Protein AF-A0A9E3X395-F1 (afdb_monomer)

Radius of gyration: 15.13 Å; Cα contacts (8 Å, |Δi|>4): 160; chains: 1; bounding box: 45×33×41 Å

Mean predicted aligned error: 5.22 Å

Sequence (119 aa):
MTADLRLRRYRPTDFAPCLAIFDSNTPKYFAAHERADFAQFLQTTTEPYFVVTRDADRQGESKATEQIIGCGGYFLRDGGTVAGFSWGMVAHEYHGIGAGRFLMMARLQRICQETTAQS

Structure (mmCIF, N/CA/C/O backbone):
data_AF-A0A9E3X395-F1
#
_entry.id   AF-A0A9E3X395-F1
#
loop_
_atom_site.group_PDB
_atom_site.id
_atom_site.type_symbol
_atom_site.label_atom_id
_atom_site.label_alt_id
_atom_site.label_comp_id
_atom_site.label_asym_id
_atom_site.label_entity_id
_atom_site.label_seq_id
_atom_site.pdbx_PDB_ins_code
_atom_site.Cartn_x
_atom_site.Cartn_y
_atom_site.Cartn_z
_atom_site.occupancy
_atom_site.B_iso_or_equiv
_atom_site.auth_seq_id
_atom_site.auth_comp_id
_atom_site.auth_asym_id
_atom_site.auth_atom_id
_atom_site.pdbx_PDB_model_num
ATOM 1 N N . MET A 1 1 ? 11.376 -21.361 -3.118 1.00 40.47 1 MET A N 1
ATOM 2 C CA . MET A 1 1 ? 12.044 -20.150 -2.605 1.00 40.47 1 MET A CA 1
ATOM 3 C C . MET A 1 1 ? 10.956 -19.149 -2.263 1.00 40.47 1 MET A C 1
ATOM 5 O O . MET A 1 1 ? 10.382 -18.558 -3.166 1.00 40.47 1 MET A O 1
ATOM 9 N N . THR A 1 2 ? 10.559 -19.056 -0.997 1.00 48.62 2 THR A N 1
ATOM 10 C CA . THR A 1 2 ? 9.711 -17.950 -0.537 1.00 48.62 2 THR A CA 1
ATOM 11 C C . THR A 1 2 ? 10.555 -16.689 -0.614 1.00 48.62 2 THR A C 1
ATOM 13 O O . THR A 1 2 ? 11.606 -16.638 0.017 1.00 48.62 2 THR A O 1
ATOM 16 N N . ALA A 1 3 ? 10.142 -15.713 -1.423 1.00 61.75 3 ALA A N 1
ATOM 17 C CA . ALA A 1 3 ? 10.722 -14.378 -1.347 1.00 61.75 3 ALA A CA 1
ATOM 18 C C . ALA A 1 3 ? 10.651 -13.906 0.116 1.00 61.75 3 ALA A C 1
ATOM 20 O O . ALA A 1 3 ? 9.604 -14.092 0.744 1.00 61.75 3 ALA A O 1
ATOM 21 N N . ASP A 1 4 ? 11.741 -13.357 0.664 1.00 85.06 4 ASP A N 1
ATOM 22 C CA . ASP A 1 4 ? 11.720 -12.775 2.010 1.00 85.06 4 ASP A CA 1
ATOM 23 C C . ASP A 1 4 ? 10.876 -11.498 1.965 1.00 85.06 4 ASP A C 1
ATOM 25 O O . ASP A 1 4 ? 11.333 -10.429 1.557 1.00 85.06 4 ASP A O 1
ATOM 29 N N . LEU A 1 5 ? 9.586 -11.656 2.259 1.00 92.50 5 LEU A N 1
ATOM 30 C CA . LEU A 1 5 ? 8.621 -10.572 2.304 1.00 92.50 5 LEU A CA 1
ATOM 31 C C . LEU A 1 5 ? 8.588 -10.006 3.714 1.00 92.50 5 LEU A C 1
ATOM 33 O O . LEU A 1 5 ? 8.270 -10.705 4.677 1.00 92.50 5 LEU A O 1
ATOM 37 N N . ARG A 1 6 ? 8.844 -8.707 3.823 1.00 94.94 6 ARG A N 1
ATOM 38 C CA . ARG A 1 6 ? 8.820 -7.978 5.089 1.00 94.94 6 ARG A CA 1
ATOM 39 C C . ARG A 1 6 ? 7.735 -6.912 5.046 1.00 94.94 6 ARG A C 1
ATOM 41 O O . ARG A 1 6 ? 7.446 -6.338 4.000 1.00 94.94 6 ARG A O 1
ATOM 48 N N . LEU A 1 7 ? 7.097 -6.662 6.187 1.00 96.06 7 LEU A N 1
ATOM 49 C CA . LEU A 1 7 ? 6.111 -5.591 6.337 1.00 96.06 7 LEU A CA 1
ATOM 50 C C . LEU A 1 7 ? 6.660 -4.534 7.291 1.00 96.06 7 LEU A C 1
ATOM 52 O O . LEU A 1 7 ? 7.006 -4.849 8.431 1.00 96.06 7 LEU A O 1
ATOM 56 N N . ARG A 1 8 ? 6.665 -3.271 6.864 1.00 96.50 8 ARG A N 1
ATOM 57 C CA . ARG A 1 8 ? 7.040 -2.136 7.717 1.00 96.50 8 ARG A CA 1
ATOM 58 C C . ARG A 1 8 ? 6.076 -0.966 7.557 1.00 96.50 8 ARG A C 1
ATOM 60 O O . ARG A 1 8 ? 5.354 -0.881 6.568 1.00 96.50 8 ARG A O 1
ATOM 67 N N . ARG A 1 9 ? 6.056 -0.061 8.543 1.00 97.50 9 ARG A N 1
ATOM 68 C CA . ARG A 1 9 ? 5.277 1.185 8.465 1.00 97.50 9 ARG A CA 1
ATOM 69 C C . ARG A 1 9 ? 5.732 2.016 7.264 1.00 97.50 9 ARG A C 1
ATOM 71 O O . ARG A 1 9 ? 6.930 2.072 6.963 1.00 97.50 9 ARG A O 1
ATOM 78 N N . TYR A 1 10 ? 4.757 2.638 6.612 1.00 98.00 10 TYR A N 1
ATOM 79 C CA . TYR A 1 10 ? 4.976 3.629 5.570 1.00 98.00 10 TYR A CA 1
ATOM 80 C C . TYR A 1 10 ? 5.738 4.839 6.121 1.00 98.00 10 TYR A C 1
ATOM 82 O O . TYR A 1 10 ? 5.563 5.232 7.278 1.00 98.00 10 TYR A O 1
ATOM 90 N N . ARG A 1 11 ? 6.598 5.413 5.284 1.00 96.81 11 ARG A N 1
ATOM 91 C CA . ARG A 1 11 ? 7.372 6.628 5.544 1.00 96.81 11 ARG A CA 1
ATOM 92 C C . ARG A 1 11 ? 7.204 7.592 4.369 1.00 96.81 11 ARG A C 1
ATOM 94 O O . ARG A 1 11 ? 7.000 7.125 3.252 1.00 96.81 11 ARG A O 1
ATOM 101 N N . PRO A 1 12 ? 7.403 8.910 4.553 1.00 96.31 12 PRO A N 1
ATOM 102 C CA . PRO A 1 12 ? 7.309 9.871 3.449 1.00 96.31 12 PRO A CA 1
ATOM 103 C C . PRO A 1 12 ? 8.212 9.546 2.246 1.00 96.31 12 PRO A C 1
ATOM 105 O O . PRO A 1 12 ? 7.859 9.835 1.107 1.00 96.31 12 PRO A O 1
ATOM 108 N N . THR A 1 13 ? 9.352 8.883 2.469 1.00 96.19 13 THR A N 1
ATOM 109 C CA . THR A 1 13 ? 10.255 8.417 1.399 1.00 96.19 13 THR A CA 1
ATOM 110 C C . THR A 1 13 ? 9.655 7.321 0.514 1.00 96.19 13 THR A C 1
ATOM 112 O O . THR A 1 13 ? 10.156 7.080 -0.579 1.00 96.19 13 THR A O 1
ATOM 115 N N . ASP A 1 14 ? 8.588 6.660 0.963 1.00 97.19 14 ASP A N 1
ATOM 116 C CA . ASP A 1 14 ? 7.892 5.607 0.222 1.00 97.19 14 ASP A CA 1
ATOM 117 C C . ASP A 1 14 ? 6.792 6.174 -0.699 1.00 97.19 14 ASP A C 1
ATOM 119 O O . ASP A 1 14 ? 6.181 5.418 -1.451 1.00 97.19 14 ASP A O 1
ATOM 123 N N . PHE A 1 15 ? 6.540 7.491 -0.673 1.00 98.06 15 PHE A N 1
ATOM 124 C CA . PHE A 1 15 ? 5.478 8.148 -1.443 1.00 98.06 15 PHE A CA 1
ATOM 125 C C . PHE A 1 15 ? 5.558 7.843 -2.944 1.00 98.06 15 PHE A C 1
ATOM 127 O O . PHE A 1 15 ? 4.608 7.329 -3.534 1.00 98.06 15 PHE A O 1
ATOM 134 N N . ALA A 1 16 ? 6.712 8.114 -3.562 1.00 98.06 16 ALA A N 1
ATOM 135 C CA . ALA A 1 16 ? 6.903 7.888 -4.992 1.00 98.06 16 ALA A CA 1
ATOM 136 C C . ALA A 1 16 ? 6.819 6.392 -5.377 1.00 98.06 16 ALA A C 1
ATOM 138 O O . ALA A 1 16 ? 6.090 6.079 -6.320 1.00 98.06 16 ALA A O 1
ATOM 139 N N . PRO A 1 17 ? 7.456 5.449 -4.646 1.00 97.38 17 PRO A N 1
ATOM 140 C CA . PRO A 1 17 ? 7.240 4.015 -4.858 1.00 97.38 17 PRO A CA 1
ATOM 141 C C . PRO A 1 17 ? 5.775 3.569 -4.745 1.00 97.38 17 PRO A C 1
ATOM 143 O O . PRO A 1 17 ? 5.313 2.778 -5.564 1.00 97.38 17 PRO A O 1
ATOM 146 N N . CYS A 1 18 ? 5.020 4.083 -3.769 1.00 98.31 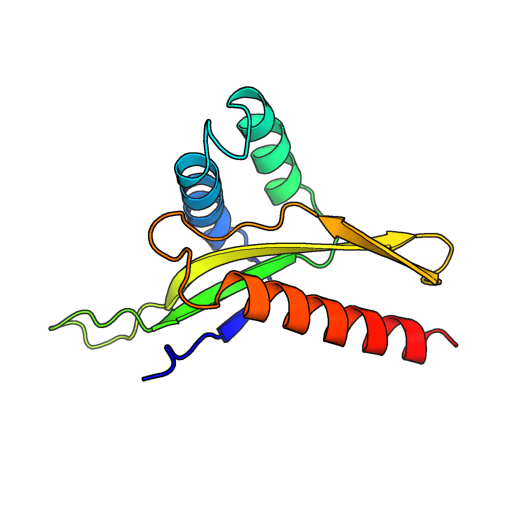18 CYS A N 1
ATOM 147 C CA . CYS A 1 18 ? 3.600 3.762 -3.621 1.00 98.31 18 CYS A CA 1
ATOM 148 C C . CYS A 1 18 ? 2.773 4.254 -4.817 1.00 98.31 18 CYS A C 1
ATOM 150 O O . CYS A 1 18 ? 1.933 3.506 -5.314 1.00 98.31 18 CYS A O 1
ATOM 152 N N . LEU A 1 19 ? 3.030 5.467 -5.318 1.00 98.38 19 LEU A N 1
ATOM 153 C CA . LEU A 1 19 ? 2.367 5.959 -6.530 1.00 98.38 19 LEU A CA 1
ATOM 154 C C . LEU A 1 19 ? 2.703 5.105 -7.758 1.00 98.38 19 LEU A C 1
ATOM 156 O O . LEU A 1 19 ? 1.807 4.786 -8.530 1.00 98.38 19 LEU A O 1
ATOM 160 N N . ALA A 1 20 ? 3.952 4.659 -7.905 1.00 98.19 20 ALA A N 1
ATOM 161 C CA . ALA A 1 20 ? 4.326 3.756 -8.994 1.00 98.19 20 ALA A CA 1
ATOM 162 C C . ALA A 1 20 ? 3.580 2.407 -8.918 1.00 98.19 20 ALA A C 1
ATOM 164 O O . ALA A 1 20 ? 3.183 1.850 -9.943 1.00 98.19 20 ALA A O 1
ATOM 165 N N . ILE A 1 21 ? 3.332 1.891 -7.708 1.00 98.50 21 ILE A N 1
ATOM 166 C CA . ILE A 1 21 ? 2.506 0.690 -7.512 1.00 98.50 21 ILE A CA 1
ATOM 167 C C . ILE A 1 21 ? 1.064 0.943 -7.963 1.00 98.50 21 ILE A C 1
ATOM 169 O O . ILE A 1 21 ? 0.502 0.102 -8.671 1.00 98.50 21 ILE A O 1
ATOM 173 N N . PHE A 1 22 ? 0.474 2.078 -7.588 1.00 98.38 22 PHE A N 1
ATOM 174 C CA . PHE A 1 22 ? -0.863 2.469 -8.040 1.00 98.38 22 PHE A CA 1
ATOM 175 C C . PHE A 1 22 ? -0.931 2.537 -9.571 1.00 98.38 22 PHE A C 1
ATOM 177 O O . PHE A 1 22 ? -1.807 1.928 -10.192 1.00 98.38 22 PHE A O 1
ATOM 184 N N . ASP A 1 23 ? 0.051 3.203 -10.181 1.00 97.88 23 ASP A N 1
ATOM 185 C CA . ASP A 1 23 ? 0.150 3.366 -11.630 1.00 97.88 23 ASP A CA 1
ATOM 186 C C . ASP A 1 23 ? 0.233 2.001 -12.332 1.00 97.88 23 ASP A C 1
ATOM 188 O O . ASP A 1 23 ? -0.457 1.776 -13.324 1.00 97.88 23 ASP A O 1
ATOM 192 N N . SER A 1 24 ? 0.959 1.030 -11.761 1.00 97.75 24 SER A N 1
ATOM 193 C CA . SER A 1 24 ? 1.035 -0.337 -12.308 1.00 97.75 24 SER A CA 1
ATOM 194 C C . SER A 1 24 ? -0.295 -1.108 -12.280 1.00 97.75 24 SER A C 1
ATOM 196 O O . SER A 1 24 ? -0.462 -2.074 -13.020 1.00 97.75 24 SER A O 1
ATOM 198 N N . ASN A 1 25 ? -1.246 -0.701 -11.434 1.00 97.12 25 ASN A N 1
ATOM 199 C CA . ASN A 1 25 ? -2.567 -1.323 -11.311 1.00 97.12 25 ASN A CA 1
ATOM 200 C C . ASN A 1 25 ? -3.659 -0.574 -12.100 1.00 97.12 25 ASN A C 1
ATOM 202 O O . ASN A 1 25 ? -4.802 -1.037 -12.168 1.00 97.12 25 ASN A O 1
ATOM 206 N N . THR A 1 26 ? -3.316 0.552 -12.726 1.00 94.75 26 THR A N 1
ATOM 207 C CA . THR A 1 26 ? -4.216 1.378 -13.540 1.00 94.75 26 THR A CA 1
ATOM 208 C C . THR A 1 26 ? -4.100 0.978 -15.019 1.00 94.75 26 THR A C 1
ATOM 210 O O . THR A 1 26 ? -2.993 0.729 -15.493 1.00 94.75 26 THR A O 1
ATOM 213 N N . PRO A 1 27 ? -5.201 0.893 -15.792 1.00 94.06 27 PRO A N 1
ATOM 214 C CA . PRO A 1 27 ? -6.588 1.200 -15.428 1.00 94.06 27 PRO A CA 1
ATOM 215 C C . PRO A 1 27 ? -7.391 -0.015 -14.92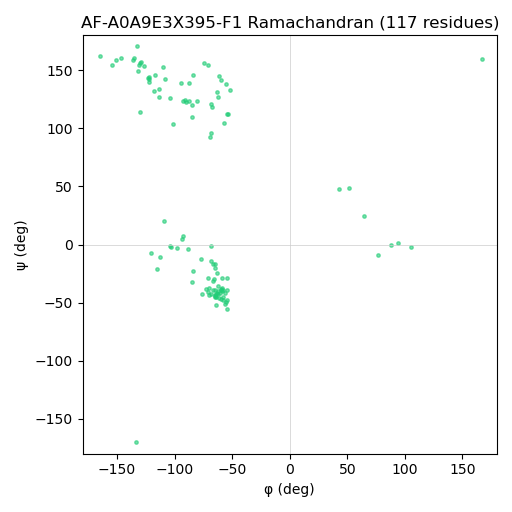8 1.00 94.06 27 PRO A C 1
ATOM 217 O O . PRO A 1 27 ? -8.609 0.056 -14.808 1.00 94.06 27 PRO A O 1
ATOM 220 N N . LYS A 1 28 ? -6.744 -1.170 -14.723 1.00 93.94 28 LYS A N 1
ATOM 221 C CA . LYS A 1 28 ? -7.452 -2.441 -14.507 1.00 93.94 28 LYS A CA 1
ATOM 222 C C . LYS A 1 28 ? -8.155 -2.521 -13.150 1.00 93.94 28 LYS A C 1
ATOM 224 O O . LYS A 1 28 ? -9.249 -3.072 -13.077 1.00 93.94 28 LYS A O 1
ATOM 229 N N . TYR A 1 29 ? -7.506 -2.040 -12.094 1.00 93.50 29 TYR A N 1
ATOM 230 C CA . TYR A 1 29 ? -8.009 -2.125 -10.719 1.00 93.50 29 TYR A CA 1
ATOM 231 C C . TYR A 1 29 ? -8.315 -0.759 -10.105 1.00 93.50 29 TYR A C 1
ATOM 233 O O . TYR A 1 29 ? -9.096 -0.697 -9.163 1.00 93.50 29 TYR A O 1
ATOM 241 N N . PHE A 1 30 ? -7.727 0.306 -10.651 1.00 93.62 30 PHE A N 1
ATOM 242 C CA . PHE A 1 30 ? -7.977 1.687 -10.250 1.00 93.62 30 PHE A CA 1
ATOM 243 C C . PHE A 1 30 ? -8.230 2.558 -11.474 1.00 93.62 30 PHE A C 1
ATOM 245 O O . PHE A 1 30 ? -7.668 2.323 -12.548 1.00 93.62 30 PHE A O 1
ATOM 252 N N . ALA A 1 31 ? -9.050 3.587 -11.304 1.00 95.38 31 ALA A N 1
ATOM 253 C CA . ALA A 1 31 ? -9.241 4.637 -12.282 1.00 95.38 31 ALA A CA 1
ATOM 254 C C . ALA A 1 31 ? -8.153 5.712 -12.140 1.00 95.38 31 ALA A C 1
ATOM 256 O O . ALA A 1 31 ? -7.718 6.059 -11.045 1.00 95.38 31 ALA A O 1
ATOM 257 N N . ALA A 1 32 ? -7.748 6.312 -13.262 1.00 93.38 32 ALA A N 1
ATOM 258 C CA . ALA A 1 32 ? -6.672 7.307 -13.274 1.00 93.38 32 ALA A CA 1
ATOM 259 C C . ALA A 1 32 ? -6.950 8.539 -12.384 1.00 93.38 32 ALA A C 1
ATOM 261 O O . ALA A 1 32 ? -6.009 9.139 -11.868 1.00 93.38 32 ALA A O 1
ATOM 262 N N . HIS A 1 33 ? -8.221 8.912 -12.186 1.00 93.75 33 HIS A N 1
ATOM 263 C CA . HIS A 1 33 ? -8.589 10.050 -11.336 1.00 93.75 33 HIS A CA 1
ATOM 264 C C . HIS A 1 33 ? -8.368 9.772 -9.840 1.00 93.75 33 HIS A C 1
ATOM 266 O O . HIS A 1 33 ? -8.016 10.691 -9.107 1.00 93.75 33 HIS A O 1
ATOM 272 N N . GLU A 1 34 ? -8.462 8.510 -9.408 1.00 96.25 34 GLU A N 1
ATOM 273 C CA . GLU A 1 34 ? -8.239 8.104 -8.011 1.00 96.25 34 GLU A CA 1
ATOM 274 C C . GLU A 1 34 ? -6.768 8.262 -7.588 1.00 96.25 34 GLU A C 1
ATOM 276 O O . GLU A 1 34 ? -6.447 8.255 -6.401 1.00 96.25 34 GLU A O 1
ATOM 281 N N . ARG A 1 35 ? -5.844 8.451 -8.542 1.00 97.50 35 ARG A N 1
ATOM 282 C CA . ARG A 1 35 ? -4.421 8.666 -8.251 1.00 97.50 35 ARG A CA 1
ATOM 283 C C . ARG A 1 35 ? -4.188 9.911 -7.394 1.00 97.50 35 ARG A C 1
ATOM 285 O O . ARG A 1 35 ? -3.299 9.908 -6.543 1.00 97.50 35 ARG A O 1
ATOM 292 N N . ALA A 1 36 ? -4.952 10.979 -7.638 1.00 97.56 36 ALA A N 1
ATOM 293 C CA . ALA A 1 36 ? -4.856 12.214 -6.863 1.00 97.56 36 ALA A CA 1
ATOM 294 C C . ALA A 1 36 ? -5.351 12.000 -5.425 1.00 97.56 36 ALA A C 1
ATOM 296 O O . ALA A 1 36 ? -4.672 12.411 -4.483 1.00 97.56 36 ALA A O 1
ATOM 297 N N . ASP A 1 37 ? -6.457 11.272 -5.260 1.00 97.94 37 ASP A N 1
ATOM 298 C CA . ASP A 1 37 ? -7.010 10.915 -3.950 1.00 97.94 37 ASP A CA 1
ATOM 299 C C . ASP A 1 37 ? -6.033 10.040 -3.159 1.00 97.94 37 ASP A C 1
ATOM 301 O O . ASP A 1 37 ? -5.791 10.270 -1.973 1.00 97.94 37 ASP A O 1
ATOM 305 N N . PHE A 1 38 ? -5.395 9.076 -3.829 1.00 98.31 38 PHE A N 1
ATOM 306 C CA . PHE A 1 38 ? -4.378 8.232 -3.216 1.00 98.31 38 PHE A CA 1
ATOM 307 C C . PHE A 1 38 ? -3.132 9.029 -2.801 1.00 98.31 38 PHE A C 1
ATOM 309 O O . PHE A 1 38 ? -2.621 8.854 -1.693 1.00 98.31 38 PHE A O 1
ATOM 316 N N . ALA A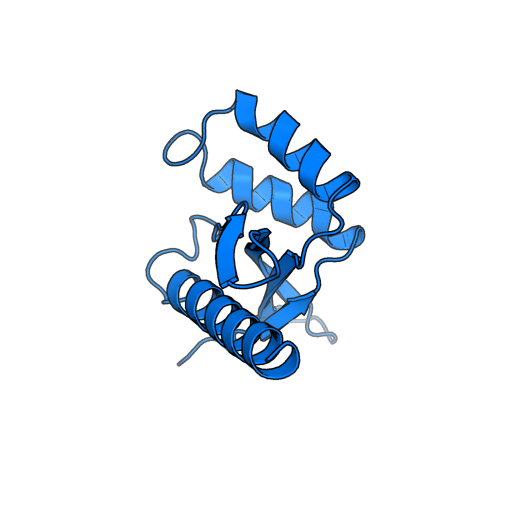 1 39 ? -2.659 9.946 -3.651 1.00 98.25 39 ALA A N 1
ATOM 317 C CA . ALA A 1 39 ? -1.549 10.837 -3.323 1.00 98.25 39 ALA A CA 1
ATOM 318 C C . ALA A 1 39 ? -1.867 11.709 -2.098 1.00 98.25 39 ALA A C 1
ATOM 320 O O . ALA A 1 39 ? -1.058 11.790 -1.174 1.00 98.25 39 ALA A O 1
ATOM 321 N N . GLN A 1 40 ? -3.055 12.313 -2.058 1.00 98.06 40 GLN A N 1
ATOM 322 C CA . GLN A 1 40 ? -3.494 13.105 -0.914 1.00 98.06 40 GLN A CA 1
ATOM 323 C C . GLN A 1 40 ? -3.569 12.245 0.353 1.00 98.06 40 GLN A C 1
ATOM 325 O O . GLN A 1 40 ? -3.016 12.627 1.384 1.00 98.06 40 GLN A O 1
ATOM 330 N N . PHE A 1 41 ? -4.161 11.051 0.264 1.00 98.12 41 PHE A N 1
ATOM 331 C CA . PHE A 1 41 ? -4.221 10.107 1.377 1.00 98.12 41 PHE A CA 1
ATOM 332 C C . PHE A 1 41 ? -2.826 9.801 1.942 1.00 98.12 41 PHE A C 1
ATOM 334 O O . PHE A 1 41 ? -2.625 9.900 3.148 1.00 98.12 41 PHE A O 1
ATOM 341 N N . LEU A 1 42 ? -1.831 9.498 1.102 1.00 98.00 42 LEU A N 1
ATOM 342 C CA . LEU A 1 42 ? -0.464 9.202 1.558 1.00 98.00 42 LEU A CA 1
ATOM 343 C C . LEU A 1 42 ? 0.228 10.378 2.267 1.00 98.00 42 LEU A C 1
ATOM 345 O O . LEU A 1 42 ? 1.162 10.155 3.041 1.00 98.00 42 LEU A O 1
ATOM 349 N N . GLN A 1 43 ? -0.181 11.615 1.983 1.00 97.06 43 GLN A N 1
ATOM 350 C CA . GLN A 1 43 ? 0.372 12.818 2.611 1.00 97.06 43 GLN A CA 1
ATOM 351 C C . GLN A 1 43 ? -0.292 13.139 3.949 1.00 97.06 43 GLN A C 1
ATOM 353 O O . GLN A 1 43 ? 0.363 13.688 4.833 1.00 97.06 43 GLN A O 1
ATOM 358 N N . THR A 1 44 ? -1.579 12.821 4.096 1.00 96.06 44 THR A N 1
ATOM 359 C CA . THR A 1 44 ? -2.386 13.272 5.237 1.00 96.06 44 THR A CA 1
ATOM 360 C C . THR A 1 44 ? -2.825 12.151 6.170 1.00 96.06 44 THR A C 1
ATOM 362 O O . THR A 1 44 ? -3.376 12.439 7.231 1.00 96.06 44 THR A O 1
ATOM 365 N N . THR A 1 45 ? -2.648 10.884 5.787 1.00 94.75 45 THR A N 1
ATOM 366 C CA . THR A 1 45 ? -3.166 9.755 6.562 1.00 94.75 45 THR A CA 1
ATOM 367 C C . THR A 1 45 ? -2.524 9.670 7.944 1.00 94.75 45 THR A C 1
ATOM 369 O O . THR A 1 45 ? -1.303 9.704 8.103 1.00 94.75 45 THR A O 1
ATOM 372 N N . THR A 1 46 ? -3.374 9.533 8.956 1.00 93.69 46 THR A N 1
ATOM 373 C CA . THR A 1 46 ? -2.999 9.200 10.336 1.00 93.69 46 THR A CA 1
ATOM 374 C C . THR A 1 46 ? -3.287 7.731 10.657 1.00 93.69 46 THR A C 1
ATOM 376 O O . THR A 1 46 ? -2.981 7.258 11.752 1.00 93.69 46 THR A O 1
ATOM 379 N N . GLU A 1 47 ? -3.858 6.996 9.699 1.00 94.12 47 GLU A N 1
ATOM 380 C CA . GLU A 1 47 ? -4.216 5.591 9.842 1.00 94.12 47 GLU A CA 1
ATOM 381 C C . GLU A 1 47 ? -2.974 4.683 9.792 1.00 94.12 47 GLU A C 1
ATOM 383 O O . GLU A 1 47 ? -1.944 5.031 9.198 1.00 94.12 47 GLU A O 1
ATOM 388 N N . PRO A 1 48 ? -3.044 3.471 10.369 1.00 96.44 48 PRO A N 1
ATOM 389 C CA . PRO A 1 48 ? -2.030 2.449 10.159 1.00 96.44 48 PRO A CA 1
ATOM 390 C C . PRO A 1 48 ? -1.832 2.103 8.677 1.00 96.44 48 PRO A C 1
ATOM 392 O O . PRO A 1 48 ? -2.614 1.367 8.079 1.00 96.44 48 PRO A O 1
ATOM 395 N N . TYR A 1 49 ? -0.730 2.592 8.104 1.00 98.31 49 TYR A N 1
ATOM 396 C CA . TYR A 1 49 ? -0.350 2.346 6.714 1.00 98.31 49 TYR A CA 1
ATOM 397 C C . TYR A 1 49 ? 1.032 1.691 6.600 1.00 98.31 49 TYR A C 1
ATOM 399 O O . TYR A 1 49 ? 1.970 2.019 7.340 1.00 98.31 49 TYR A O 1
ATOM 407 N N . PHE A 1 50 ? 1.160 0.734 5.681 1.00 98.44 50 PHE A N 1
ATOM 408 C CA . PHE A 1 50 ? 2.319 -0.150 5.581 1.00 98.44 50 PHE A CA 1
ATOM 409 C C . PHE A 1 50 ? 2.782 -0.334 4.140 1.00 98.44 50 PHE A C 1
ATOM 411 O O . PHE A 1 50 ? 2.014 -0.177 3.191 1.00 98.44 50 PHE A O 1
ATOM 418 N N . VAL A 1 51 ? 4.041 -0.739 4.006 1.00 98.31 51 VAL A N 1
ATOM 419 C CA . VAL A 1 51 ? 4.641 -1.192 2.753 1.00 98.31 51 VAL A CA 1
ATOM 420 C C . VAL A 1 51 ? 5.175 -2.613 2.910 1.00 98.31 51 VAL A C 1
ATOM 422 O O . VAL A 1 51 ? 5.677 -2.988 3.974 1.00 98.31 51 VAL A O 1
ATOM 425 N N . VAL A 1 52 ? 5.052 -3.401 1.844 1.00 97.56 52 VAL A N 1
ATOM 426 C CA . VAL A 1 52 ? 5.689 -4.710 1.700 1.00 97.56 52 VAL A CA 1
ATOM 427 C C . VAL A 1 52 ? 7.011 -4.506 0.986 1.00 97.56 52 VAL A C 1
ATOM 429 O O . VAL A 1 52 ? 7.033 -3.975 -0.127 1.00 97.56 52 VAL A O 1
ATOM 432 N N . THR A 1 53 ? 8.093 -4.944 1.614 1.00 95.25 53 THR A N 1
ATOM 433 C CA . THR A 1 53 ? 9.425 -4.946 1.025 1.00 95.25 53 THR A CA 1
ATOM 434 C C . THR A 1 53 ? 9.885 -6.362 0.725 1.00 95.25 53 THR A C 1
ATOM 436 O O . THR A 1 53 ? 9.464 -7.324 1.369 1.00 95.25 53 THR A O 1
ATOM 439 N N . ARG A 1 54 ? 10.756 -6.474 -0.271 1.00 90.94 54 ARG A N 1
ATOM 440 C CA . ARG A 1 54 ? 11.590 -7.648 -0.506 1.00 90.94 54 ARG A CA 1
ATOM 441 C C . ARG A 1 54 ? 13.039 -7.210 -0.657 1.00 90.94 54 ARG A C 1
ATOM 443 O O . ARG A 1 54 ? 13.296 -6.059 -1.028 1.00 90.94 54 ARG A O 1
ATOM 450 N N . ASP A 1 55 ? 13.969 -8.120 -0.419 1.00 85.69 55 ASP A N 1
ATOM 451 C CA . ASP A 1 55 ? 15.366 -7.879 -0.770 1.00 85.69 55 ASP A CA 1
ATOM 452 C C . ASP A 1 55 ? 15.504 -7.705 -2.285 1.00 85.69 55 ASP A C 1
ATOM 454 O O . ASP A 1 55 ? 15.017 -8.525 -3.069 1.00 85.69 55 ASP A O 1
ATOM 458 N N . ALA A 1 56 ? 16.123 -6.601 -2.707 1.00 74.25 56 ALA A N 1
ATOM 459 C CA . ALA A 1 56 ? 16.553 -6.452 -4.085 1.00 74.25 56 ALA A CA 1
ATOM 460 C C . ALA A 1 56 ? 17.931 -7.100 -4.232 1.00 74.25 56 ALA A C 1
ATOM 462 O O . ALA A 1 56 ? 18.928 -6.556 -3.751 1.00 74.25 56 ALA A O 1
ATOM 463 N N . ASP A 1 57 ? 17.990 -8.230 -4.934 1.00 63.25 57 ASP A N 1
ATOM 464 C CA . ASP A 1 57 ? 19.255 -8.769 -5.425 1.00 63.25 57 ASP A CA 1
ATOM 465 C C . ASP A 1 57 ? 19.791 -7.827 -6.503 1.00 63.25 57 ASP A C 1
ATOM 467 O O . ASP A 1 57 ? 19.406 -7.885 -7.672 1.00 63.25 57 ASP A O 1
ATOM 471 N N . ARG A 1 58 ? 20.683 -6.921 -6.107 1.00 57.69 58 ARG A N 1
ATOM 472 C CA . ARG A 1 58 ? 21.511 -6.181 -7.054 1.00 57.69 58 ARG A CA 1
ATOM 473 C C . ARG A 1 58 ? 22.888 -6.815 -7.069 1.00 57.69 58 ARG A C 1
ATOM 475 O O . ARG A 1 58 ? 23.682 -6.623 -6.149 1.00 57.69 58 ARG A O 1
ATOM 482 N N . GLN A 1 59 ? 23.163 -7.587 -8.120 1.00 50.38 59 GLN A N 1
ATOM 483 C CA . GLN A 1 59 ? 24.518 -8.052 -8.402 1.00 50.38 59 GLN A CA 1
ATOM 484 C C . GLN A 1 59 ? 25.452 -6.834 -8.454 1.00 50.38 59 GLN A C 1
ATOM 486 O O . GLN A 1 59 ? 25.329 -5.998 -9.345 1.00 50.38 59 GLN A O 1
ATOM 491 N N . GLY A 1 60 ? 26.363 -6.730 -7.482 1.00 58.59 60 GLY A N 1
ATOM 492 C CA . GLY A 1 60 ? 27.408 -5.702 -7.448 1.00 58.59 60 GLY A CA 1
ATOM 493 C C . GLY A 1 60 ? 27.218 -4.546 -6.456 1.00 58.59 60 GLY A C 1
ATOM 494 O O . GLY A 1 60 ? 28.122 -3.722 -6.355 1.00 58.59 60 GLY A O 1
ATOM 495 N N . GLU A 1 61 ? 26.123 -4.474 -5.689 1.00 56.91 61 GLU A N 1
ATOM 496 C CA . GLU A 1 61 ? 25.956 -3.450 -4.640 1.00 56.91 61 GLU A CA 1
ATOM 497 C C . GLU A 1 61 ? 26.164 -4.038 -3.229 1.00 56.91 61 GLU A C 1
ATOM 499 O O . GLU A 1 61 ? 25.492 -4.984 -2.830 1.00 56.91 61 GLU A O 1
ATOM 504 N N . SER A 1 62 ? 27.060 -3.445 -2.426 1.00 56.06 62 SER A N 1
ATOM 505 C CA . SER A 1 62 ? 27.349 -3.872 -1.038 1.00 56.06 62 SER A CA 1
ATOM 506 C C . SER A 1 62 ? 26.210 -3.635 -0.036 1.00 56.06 62 SER A C 1
ATOM 508 O O . SER A 1 62 ? 26.359 -3.960 1.141 1.00 56.06 62 SER A O 1
ATOM 510 N N . LYS A 1 63 ? 25.083 -3.050 -0.456 1.00 51.56 63 LYS A N 1
ATOM 511 C CA . LYS A 1 63 ? 23.963 -2.732 0.430 1.00 51.56 63 LYS A CA 1
ATOM 512 C C . LYS A 1 63 ? 22.668 -3.264 -0.168 1.00 51.56 63 LYS A C 1
ATOM 514 O O . LYS A 1 63 ? 22.217 -2.765 -1.195 1.00 51.56 63 LYS A O 1
ATOM 519 N N . ALA A 1 64 ? 22.062 -4.239 0.509 1.00 58.94 64 ALA A N 1
ATOM 520 C CA . ALA A 1 64 ? 20.712 -4.692 0.202 1.00 58.94 64 ALA A CA 1
ATOM 521 C C . ALA A 1 64 ? 19.770 -3.479 0.227 1.00 58.94 64 ALA A C 1
ATOM 523 O O . ALA A 1 64 ? 19.570 -2.845 1.267 1.00 58.94 64 ALA A O 1
ATOM 524 N N . THR A 1 65 ? 19.252 -3.110 -0.942 1.00 74.44 65 THR A N 1
ATOM 525 C CA . THR A 1 65 ? 18.238 -2.066 -1.056 1.00 74.44 65 THR A CA 1
ATOM 526 C C . THR A 1 65 ? 16.883 -2.749 -0.977 1.00 74.44 65 THR A C 1
ATOM 528 O O . THR A 1 65 ? 16.601 -3.669 -1.738 1.00 74.44 65 THR A O 1
ATOM 531 N N . GLU A 1 66 ? 16.038 -2.328 -0.041 1.00 85.19 66 GLU A N 1
ATOM 532 C CA . GLU A 1 66 ? 14.681 -2.856 0.042 1.00 85.19 66 GLU A CA 1
ATOM 533 C C . GLU A 1 66 ? 13.868 -2.383 -1.165 1.00 85.19 66 GLU A C 1
ATOM 535 O O . GLU A 1 66 ? 13.676 -1.181 -1.363 1.00 85.19 66 GLU A O 1
ATOM 540 N N . GLN A 1 67 ? 13.352 -3.319 -1.958 1.00 92.25 67 GLN A N 1
ATOM 541 C CA . GLN A 1 67 ? 12.387 -3.002 -2.999 1.00 92.25 67 GLN A CA 1
ATOM 542 C C . GLN A 1 67 ? 10.984 -3.028 -2.405 1.00 92.25 67 GLN A C 1
ATOM 544 O O . GLN A 1 67 ? 10.553 -4.045 -1.864 1.00 92.25 67 GLN A O 1
ATOM 549 N N . ILE A 1 68 ? 10.256 -1.921 -2.534 1.00 95.94 68 ILE A N 1
ATOM 550 C CA . ILE A 1 68 ? 8.846 -1.845 -2.149 1.00 95.94 68 ILE A CA 1
ATOM 551 C C . ILE A 1 68 ? 8.008 -2.451 -3.273 1.00 95.94 68 ILE A C 1
ATOM 553 O O . ILE A 1 68 ? 8.092 -2.010 -4.416 1.00 95.94 68 ILE A O 1
ATOM 557 N N . ILE A 1 69 ? 7.207 -3.461 -2.941 1.00 97.00 69 ILE A N 1
ATOM 558 C CA . ILE A 1 69 ? 6.413 -4.223 -3.916 1.00 97.00 69 ILE A CA 1
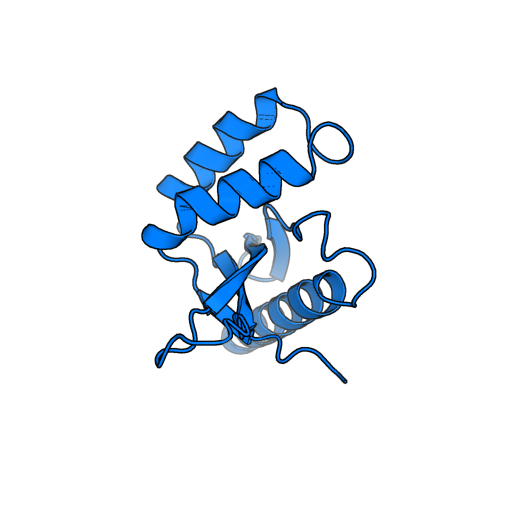ATOM 559 C C . ILE A 1 69 ? 4.908 -4.170 -3.651 1.00 97.00 69 ILE A C 1
ATOM 561 O O . ILE A 1 69 ? 4.120 -4.672 -4.446 1.00 97.00 69 ILE A O 1
ATOM 565 N N . GLY A 1 70 ? 4.487 -3.591 -2.532 1.00 97.94 70 GLY A N 1
ATOM 566 C CA . GLY A 1 70 ? 3.080 -3.434 -2.187 1.00 97.94 70 GLY A CA 1
ATOM 567 C C . GLY A 1 70 ? 2.895 -2.436 -1.059 1.00 97.94 70 GLY A C 1
ATOM 568 O O . GLY A 1 70 ? 3.839 -2.127 -0.332 1.00 97.94 70 GLY A O 1
ATOM 569 N N . CYS A 1 71 ? 1.678 -1.937 -0.904 1.00 98.50 71 CYS A N 1
ATOM 570 C CA . CYS A 1 71 ? 1.311 -1.028 0.168 1.00 98.50 71 CYS A CA 1
ATOM 571 C C . CYS A 1 71 ? -0.163 -1.185 0.540 1.00 98.50 71 CYS A C 1
ATOM 573 O O . CYS A 1 71 ? -0.961 -1.741 -0.215 1.00 98.50 71 CYS A O 1
ATOM 575 N N . GLY A 1 72 ? -0.511 -0.755 1.746 1.00 98.31 72 GLY A N 1
ATOM 576 C CA . GLY A 1 72 ? -1.889 -0.774 2.211 1.00 98.31 72 GLY A CA 1
ATOM 577 C C . GLY A 1 72 ? -2.003 -0.542 3.704 1.00 98.31 72 GLY A C 1
ATOM 578 O O . GLY A 1 72 ? -1.063 -0.775 4.468 1.00 98.31 72 GLY A O 1
ATOM 579 N N . GLY A 1 73 ? -3.191 -0.128 4.120 1.00 97.81 73 GLY A N 1
ATOM 580 C CA . GLY A 1 73 ? -3.510 0.144 5.510 1.00 97.81 73 GLY A CA 1
ATOM 581 C C . GLY A 1 73 ? -4.823 -0.467 5.946 1.00 97.81 73 GLY A C 1
ATOM 582 O O . GLY A 1 73 ? -5.417 -1.302 5.247 1.00 97.81 73 GLY A O 1
ATOM 583 N N . TYR A 1 74 ? -5.230 -0.064 7.137 1.00 97.62 74 TYR A N 1
ATOM 584 C CA . TYR A 1 74 ? -6.5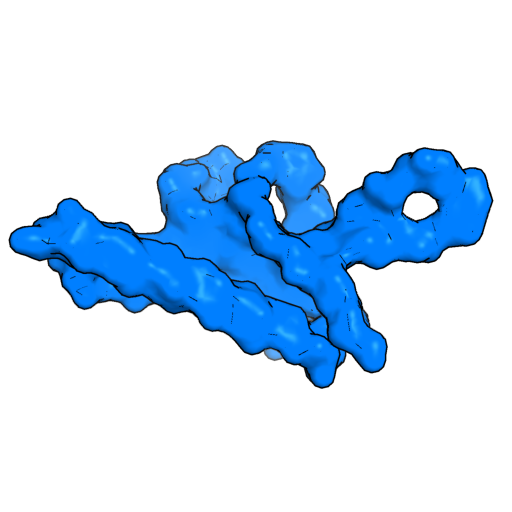51 -0.306 7.685 1.00 97.62 74 TYR A CA 1
ATOM 585 C C . TYR A 1 74 ? -6.974 0.869 8.557 1.00 97.62 74 TYR A C 1
ATOM 587 O O . TYR A 1 74 ? -6.137 1.623 9.048 1.00 97.62 74 TYR A O 1
ATOM 595 N N . PHE A 1 75 ? -8.274 0.967 8.785 1.00 95.00 75 PHE A N 1
ATOM 596 C CA . PHE A 1 75 ? -8.873 1.895 9.728 1.00 95.00 75 PHE A CA 1
ATOM 597 C C . PHE A 1 75 ? -9.783 1.140 10.690 1.00 95.00 75 PHE A C 1
ATOM 599 O O . PHE A 1 75 ? -10.330 0.089 10.345 1.00 95.00 75 PHE A O 1
ATOM 606 N N . LEU A 1 76 ? -9.957 1.703 11.882 1.00 93.62 76 LEU A N 1
ATOM 607 C CA . LEU A 1 76 ? -10.908 1.234 12.882 1.00 93.62 76 LEU A CA 1
ATOM 608 C C . LEU A 1 76 ? -12.072 2.226 12.979 1.00 93.62 76 LEU A C 1
ATOM 610 O O . LEU A 1 76 ? -11.883 3.439 12.880 1.00 93.62 76 LEU A O 1
ATOM 614 N N . ARG A 1 77 ? -13.280 1.703 13.163 1.00 91.06 77 ARG A N 1
ATOM 615 C CA . ARG A 1 77 ? -14.529 2.440 13.388 1.00 91.06 77 ARG A CA 1
ATOM 616 C C . ARG A 1 77 ? -15.273 1.826 14.567 1.00 91.06 77 ARG A C 1
ATOM 618 O O . ARG A 1 77 ? -14.868 0.787 15.089 1.00 91.06 77 ARG A O 1
ATOM 625 N N . ASP A 1 78 ? -16.330 2.503 15.005 1.00 89.38 78 ASP A N 1
ATOM 626 C CA . ASP A 1 78 ? -17.238 2.026 16.053 1.00 89.38 78 ASP A CA 1
ATOM 627 C C . ASP A 1 78 ? -16.493 1.589 17.323 1.00 89.38 78 ASP A C 1
ATOM 629 O O . ASP A 1 78 ? -16.666 0.484 17.835 1.00 89.38 78 ASP A O 1
ATOM 633 N N . GLY A 1 79 ? -15.579 2.449 17.786 1.00 84.06 79 GLY A N 1
ATOM 634 C CA . GLY A 1 79 ? -14.778 2.197 18.985 1.00 84.06 79 GLY A CA 1
ATOM 635 C C . GLY A 1 79 ? -13.818 1.007 18.878 1.00 84.06 79 GLY A C 1
ATOM 636 O O . GLY A 1 79 ? -13.495 0.421 19.899 1.00 84.06 79 GLY A O 1
ATOM 637 N N . GLY A 1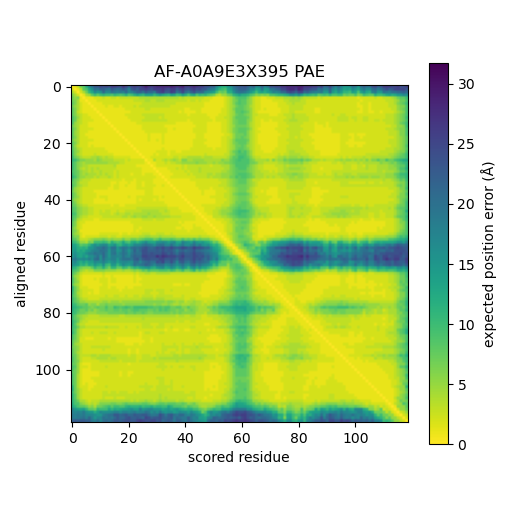 80 ? -13.396 0.620 17.668 1.00 85.50 80 GLY A N 1
ATOM 638 C CA . GLY A 1 80 ? -12.464 -0.498 17.460 1.00 85.50 80 GLY A CA 1
ATOM 639 C C . GLY A 1 80 ? -13.132 -1.843 17.170 1.00 85.50 80 GLY A C 1
ATOM 640 O O . GLY A 1 80 ? -12.432 -2.838 16.972 1.00 85.50 80 GLY A O 1
ATOM 641 N N . THR A 1 81 ? -14.467 -1.881 17.103 1.00 87.31 81 THR A N 1
ATOM 642 C CA . THR A 1 81 ? -15.238 -3.105 16.825 1.00 87.31 81 THR A CA 1
ATOM 643 C C . THR A 1 81 ? -15.382 -3.411 15.334 1.00 87.31 81 THR A C 1
ATOM 645 O O . THR A 1 81 ? -15.563 -4.569 14.957 1.00 87.31 81 THR A O 1
ATOM 648 N N . VAL A 1 82 ? -15.252 -2.394 14.476 1.00 92.12 82 VAL A N 1
ATOM 649 C CA . VAL A 1 82 ? -15.299 -2.538 13.017 1.00 92.12 82 VAL A CA 1
ATOM 650 C C . VAL A 1 82 ? -13.966 -2.110 12.420 1.00 92.12 82 VAL A C 1
ATOM 652 O O . VAL A 1 82 ? -13.459 -1.032 12.721 1.00 92.12 82 VAL A O 1
ATOM 655 N N . ALA A 1 83 ? -13.411 -2.931 11.529 1.00 95.12 83 ALA A N 1
ATOM 656 C CA . ALA A 1 83 ? -12.188 -2.623 10.799 1.00 95.12 83 ALA A CA 1
ATOM 657 C C . ALA A 1 83 ? -12.414 -2.697 9.285 1.00 95.12 83 ALA A C 1
ATOM 659 O O . ALA A 1 83 ? -13.131 -3.571 8.796 1.00 95.12 83 ALA A O 1
ATOM 660 N N . GLY A 1 84 ? -11.773 -1.802 8.537 1.00 95.06 84 GLY A N 1
ATOM 661 C CA . GLY A 1 84 ? -11.773 -1.810 7.074 1.00 95.06 84 GLY A CA 1
ATOM 662 C C . GLY A 1 84 ? -10.364 -1.671 6.516 1.00 95.06 84 GLY A C 1
ATOM 663 O O . GLY A 1 84 ? -9.484 -1.120 7.172 1.00 95.06 84 GLY A O 1
ATOM 664 N N . PHE A 1 85 ? -10.128 -2.172 5.303 1.00 96.75 85 PHE A N 1
ATOM 665 C CA . PHE A 1 85 ? -8.861 -1.953 4.605 1.00 96.75 85 PHE A CA 1
ATOM 666 C C . PHE A 1 85 ? -8.893 -0.661 3.796 1.00 96.75 85 PHE A C 1
ATOM 668 O O . PHE A 1 85 ? -9.869 -0.386 3.102 1.00 96.75 85 PHE A O 1
ATOM 675 N N . SER A 1 86 ? -7.788 0.082 3.831 1.00 96.19 86 SER A N 1
ATOM 676 C CA . SER A 1 86 ? -7.565 1.273 3.011 1.00 96.19 86 SER A CA 1
ATOM 677 C C . SER A 1 86 ? -6.438 1.025 2.003 1.00 96.19 86 SER A C 1
ATOM 679 O O . SER A 1 86 ? -5.401 0.445 2.342 1.00 96.19 86 SER A O 1
ATOM 681 N N . TRP A 1 87 ? -6.678 1.414 0.745 1.00 97.00 87 TRP A N 1
ATOM 682 C CA . TRP A 1 87 ? -5.696 1.485 -0.351 1.00 97.00 87 TRP A CA 1
ATOM 683 C C . TRP A 1 87 ? -4.719 0.295 -0.457 1.00 97.00 87 TRP A C 1
ATOM 685 O O . TRP A 1 87 ? -3.510 0.462 -0.561 1.00 97.00 87 TRP A O 1
ATOM 695 N N . GLY A 1 88 ? -5.229 -0.939 -0.406 1.00 97.25 88 GLY A N 1
ATO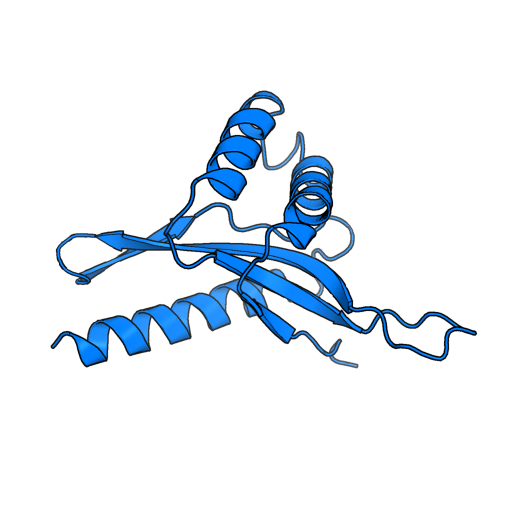M 696 C CA . GLY A 1 88 ? -4.394 -2.144 -0.463 1.00 97.25 88 GLY A CA 1
ATOM 697 C C . GLY A 1 88 ? -4.061 -2.581 -1.888 1.00 97.25 88 GLY A C 1
ATOM 698 O O . GLY A 1 88 ? -4.966 -2.940 -2.635 1.00 97.25 88 GLY A O 1
ATOM 699 N N . MET A 1 89 ? -2.777 -2.633 -2.241 1.00 97.88 89 MET A N 1
ATOM 700 C CA . MET A 1 89 ? -2.322 -3.006 -3.584 1.00 97.88 89 MET A CA 1
ATOM 701 C C . MET A 1 89 ? -0.901 -3.590 -3.597 1.00 97.88 89 MET A C 1
ATOM 703 O O . MET A 1 89 ? -0.074 -3.320 -2.728 1.00 97.88 89 MET A O 1
ATOM 707 N N . VAL A 1 90 ? -0.619 -4.412 -4.608 1.00 98.12 90 VAL A N 1
ATOM 708 C CA . VAL A 1 90 ? 0.705 -4.984 -4.910 1.00 98.12 90 VAL A CA 1
ATOM 709 C C . VAL A 1 90 ? 1.064 -4.564 -6.328 1.00 98.12 90 VAL A C 1
ATOM 711 O O . VAL A 1 90 ? 0.174 -4.515 -7.178 1.00 98.12 90 VAL A O 1
ATOM 714 N N . ALA A 1 91 ? 2.331 -4.249 -6.595 1.00 97.50 91 ALA A N 1
ATOM 715 C CA . ALA A 1 91 ? 2.784 -3.918 -7.943 1.00 97.50 91 ALA A CA 1
ATOM 716 C C . ALA A 1 91 ? 2.435 -5.058 -8.909 1.00 97.50 91 ALA A C 1
ATOM 718 O O . ALA A 1 91 ? 2.581 -6.232 -8.562 1.00 97.50 91 ALA A O 1
ATOM 719 N N . HIS A 1 92 ? 1.957 -4.710 -10.104 1.00 96.44 92 HIS A N 1
ATOM 720 C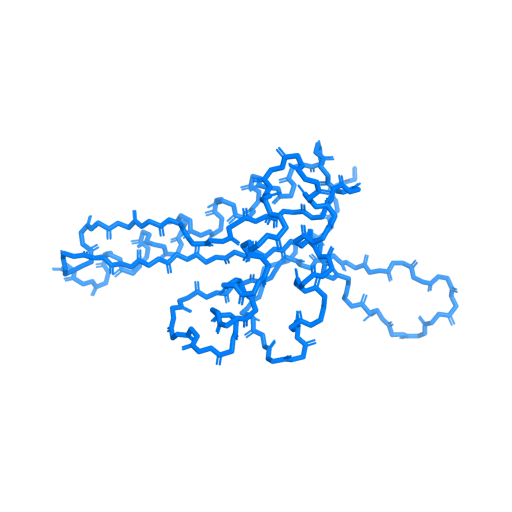 CA . HIS A 1 92 ? 1.405 -5.677 -11.058 1.00 96.44 92 HIS A CA 1
ATOM 721 C C . HIS A 1 92 ? 2.361 -6.836 -11.380 1.00 96.44 92 HIS A C 1
ATOM 723 O O . HIS A 1 92 ? 1.946 -7.993 -11.417 1.00 96.44 92 HIS A O 1
ATOM 729 N N . GLU A 1 93 ? 3.654 -6.541 -11.513 1.00 95.06 93 GLU A N 1
ATOM 730 C CA . GLU A 1 93 ? 4.711 -7.528 -11.768 1.00 95.06 93 GLU A CA 1
ATOM 731 C C . GLU A 1 93 ? 4.918 -8.547 -10.625 1.00 95.06 93 GLU A C 1
ATOM 733 O O . GLU A 1 93 ? 5.500 -9.606 -10.843 1.00 95.06 93 GLU A O 1
ATOM 738 N N . TYR A 1 94 ? 4.403 -8.267 -9.421 1.00 94.69 94 TYR A N 1
ATOM 739 C CA . TYR A 1 94 ? 4.438 -9.158 -8.252 1.00 94.69 94 TYR A CA 1
ATOM 740 C C . TYR A 1 94 ? 3.060 -9.740 -7.910 1.00 94.69 94 TYR A C 1
ATOM 742 O O . TYR A 1 94 ? 2.810 -10.182 -6.783 1.00 94.69 94 TYR A O 1
ATOM 750 N N . HIS A 1 95 ? 2.125 -9.753 -8.858 1.00 95.19 95 HIS A N 1
ATOM 751 C CA . HIS A 1 95 ? 0.881 -10.507 -8.700 1.00 95.19 95 HIS A CA 1
ATOM 752 C C . HIS A 1 95 ? 1.156 -12.017 -8.789 1.00 95.19 95 HIS A C 1
ATOM 754 O O . HIS A 1 95 ? 2.147 -12.464 -9.356 1.00 95.19 95 HIS A O 1
ATOM 760 N N . GLY A 1 96 ? 0.298 -12.833 -8.172 1.00 93.75 96 GLY A N 1
ATOM 761 C CA . GLY A 1 96 ? 0.409 -14.299 -8.233 1.00 93.75 96 GLY A CA 1
ATOM 762 C C . GLY A 1 96 ? 1.491 -14.943 -7.351 1.00 93.75 96 GLY A C 1
ATOM 763 O O . GLY A 1 96 ? 1.458 -16.155 -7.176 1.00 93.75 96 GLY A O 1
ATOM 764 N N . ILE A 1 97 ? 2.384 -14.172 -6.714 1.00 92.19 97 ILE A N 1
ATOM 765 C CA . ILE A 1 97 ? 3.455 -14.723 -5.850 1.00 92.19 97 ILE A CA 1
ATOM 766 C C . ILE A 1 97 ? 3.090 -14.804 -4.356 1.00 92.19 97 ILE A C 1
ATOM 768 O O . ILE A 1 97 ? 3.931 -15.114 -3.518 1.00 92.19 97 ILE A O 1
ATOM 772 N N . GLY A 1 98 ? 1.847 -14.475 -3.991 1.00 94.75 98 GLY A N 1
ATOM 773 C CA . GLY A 1 98 ? 1.376 -14.491 -2.599 1.00 94.75 98 GLY A CA 1
ATOM 774 C C . GLY A 1 98 ? 1.604 -13.199 -1.799 1.00 94.75 98 GLY A C 1
ATOM 775 O O . GLY A 1 98 ? 1.134 -13.115 -0.665 1.00 94.75 98 GLY A O 1
ATOM 776 N N . ALA A 1 99 ? 2.215 -12.158 -2.379 1.00 95.62 99 ALA A N 1
ATOM 777 C CA . ALA A 1 99 ? 2.451 -10.874 -1.701 1.00 95.62 99 ALA A CA 1
ATOM 778 C C . ALA A 1 99 ? 1.157 -10.193 -1.206 1.00 95.62 99 ALA A C 1
ATOM 780 O O . ALA A 1 99 ? 1.117 -9.656 -0.099 1.00 95.62 99 ALA A O 1
ATOM 781 N N . GLY A 1 100 ? 0.062 -10.283 -1.971 1.00 96.38 100 GLY A N 1
ATOM 782 C CA . GLY A 1 100 ? -1.241 -9.751 -1.548 1.00 96.38 100 GLY A CA 1
ATOM 783 C C . GLY A 1 100 ? -1.811 -10.485 -0.329 1.00 96.38 100 GLY A C 1
ATOM 784 O O . GLY A 1 100 ? -2.331 -9.855 0.592 1.00 96.38 100 GLY A O 1
ATOM 785 N N . ARG A 1 101 ? -1.642 -11.816 -0.273 1.00 97.06 101 ARG A N 1
ATOM 786 C CA . ARG A 1 101 ? -2.034 -12.634 0.886 1.00 97.06 101 ARG A CA 1
ATOM 787 C C . ARG A 1 101 ? -1.205 -12.266 2.113 1.00 97.06 101 ARG A C 1
ATOM 789 O O . ARG A 1 101 ? -1.776 -12.104 3.187 1.00 97.06 101 ARG A O 1
ATOM 796 N N . PHE A 1 102 ? 0.107 -12.104 1.945 1.00 97.12 102 PHE A N 1
ATOM 797 C CA . PHE A 1 102 ? 1.004 -11.650 3.007 1.00 97.12 102 PHE A CA 1
ATOM 798 C C . PHE A 1 102 ? 0.553 -10.299 3.584 1.00 97.12 102 PHE A C 1
ATOM 800 O O . PHE A 1 102 ? 0.326 -10.192 4.789 1.00 97.12 102 PHE A O 1
ATOM 807 N N . LEU A 1 103 ? 0.317 -9.298 2.726 1.00 97.88 103 LEU A N 1
ATOM 808 C CA . LEU A 1 103 ? -0.158 -7.973 3.138 1.00 97.88 103 LEU A CA 1
ATOM 809 C C . LEU A 1 103 ? -1.519 -8.028 3.853 1.00 97.88 103 LEU A C 1
ATOM 811 O O . LEU A 1 103 ? -1.740 -7.319 4.834 1.00 97.88 103 LEU A O 1
ATOM 815 N N . MET A 1 104 ? -2.455 -8.845 3.368 1.00 97.56 104 MET A N 1
ATOM 816 C CA . MET A 1 104 ? -3.769 -9.019 3.995 1.00 97.56 104 MET A CA 1
ATOM 817 C C . MET A 1 104 ? -3.655 -9.636 5.394 1.00 97.56 104 MET A C 1
ATOM 819 O O . MET A 1 104 ? -4.164 -9.063 6.355 1.00 97.56 104 MET A O 1
ATOM 823 N N . MET A 1 105 ? -2.955 -10.766 5.521 1.00 97.81 105 MET A N 1
ATOM 824 C CA . MET A 1 105 ? -2.804 -11.476 6.797 1.00 97.81 105 MET A CA 1
ATOM 825 C C . MET A 1 105 ? -2.089 -10.623 7.843 1.00 97.81 105 MET A C 1
ATOM 827 O O . MET A 1 105 ? -2.528 -10.547 8.988 1.00 97.81 105 MET A O 1
ATOM 831 N N . ALA A 1 106 ? -1.030 -9.920 7.443 1.00 96.50 106 ALA A N 1
ATOM 832 C CA . ALA A 1 106 ? -0.268 -9.082 8.357 1.00 96.50 106 ALA A CA 1
ATOM 833 C C . ALA A 1 106 ? -1.077 -7.881 8.889 1.00 96.50 106 ALA A C 1
ATOM 835 O O . ALA A 1 106 ? -0.837 -7.441 10.017 1.00 96.50 106 ALA A O 1
ATOM 836 N N . ARG A 1 107 ? -2.041 -7.360 8.114 1.00 96.81 107 ARG A N 1
ATOM 837 C CA . ARG A 1 107 ? -2.979 -6.322 8.576 1.00 96.81 107 ARG A CA 1
ATOM 838 C C . ARG A 1 107 ? -4.060 -6.897 9.493 1.00 96.81 107 ARG A C 1
ATOM 840 O O . ARG A 1 107 ? -4.300 -6.318 10.544 1.00 96.81 107 ARG A O 1
ATOM 847 N N . LEU A 1 108 ? -4.636 -8.058 9.162 1.00 96.56 108 LEU A N 1
ATOM 848 C CA . LEU A 1 108 ? -5.605 -8.745 10.033 1.00 96.56 108 LEU A CA 1
ATOM 849 C C . LEU A 1 108 ? -5.021 -9.058 11.410 1.00 96.56 108 LEU A C 1
ATOM 851 O O . LEU A 1 108 ? -5.656 -8.780 12.419 1.00 96.56 108 LEU A O 1
ATOM 855 N N . GLN A 1 109 ? -3.793 -9.579 11.459 1.00 95.56 109 GLN A N 1
ATOM 856 C CA . GLN A 1 109 ? -3.134 -9.890 12.726 1.00 95.56 109 GLN A CA 1
ATOM 857 C C . GLN A 1 109 ? -3.003 -8.652 13.628 1.00 95.56 109 GLN A C 1
ATOM 859 O O . GLN A 1 109 ? -3.205 -8.755 14.834 1.00 95.56 109 GLN A O 1
ATOM 864 N N . ARG A 1 110 ? -2.694 -7.484 13.048 1.00 94.69 110 ARG A N 1
ATOM 865 C CA . ARG A 1 110 ? -2.584 -6.218 13.790 1.00 94.69 110 ARG A CA 1
ATOM 866 C C . ARG A 1 110 ? -3.939 -5.723 14.277 1.00 94.69 110 ARG A C 1
ATOM 868 O O . ARG A 1 110 ? -4.046 -5.354 15.438 1.00 94.69 110 ARG A O 1
ATOM 875 N N . ILE A 1 111 ? -4.967 -5.794 13.430 1.00 94.62 111 ILE A N 1
ATOM 876 C CA . ILE A 1 111 ? -6.346 -5.462 13.817 1.00 94.62 111 ILE A CA 1
ATOM 877 C C . ILE A 1 111 ? -6.768 -6.303 15.029 1.00 94.62 111 ILE A C 1
ATOM 879 O O . ILE A 1 111 ? -7.195 -5.744 16.032 1.00 94.62 111 ILE A O 1
ATOM 883 N N . CYS A 1 112 ? -6.568 -7.626 14.989 1.00 90.12 112 CYS A N 1
ATOM 884 C CA . CYS A 1 112 ? -6.916 -8.496 16.116 1.00 90.12 112 CYS A CA 1
ATOM 885 C C . CYS A 1 112 ? -6.180 -8.106 17.409 1.00 90.12 112 CYS A C 1
ATOM 887 O O . CYS A 1 112 ? -6.781 -8.118 18.477 1.00 90.12 112 CYS A O 1
ATOM 889 N N . GLN A 1 113 ? -4.898 -7.739 17.322 1.00 88.31 113 GLN A N 1
ATOM 890 C CA . GLN A 1 113 ? -4.111 -7.307 18.483 1.00 88.31 113 GLN A CA 1
ATOM 891 C C . GLN A 1 113 ? -4.610 -5.978 19.069 1.00 88.31 113 GLN A C 1
ATOM 893 O O . GLN A 1 113 ? -4.643 -5.824 20.288 1.00 88.31 113 GLN A O 1
ATOM 898 N N . GLU A 1 114 ? -5.012 -5.032 18.220 1.00 83.56 114 GLU A N 1
ATOM 899 C CA . GLU A 1 114 ? -5.519 -3.725 18.645 1.00 83.56 114 GLU A CA 1
ATOM 900 C C . GLU A 1 114 ? -6.921 -3.816 19.261 1.00 83.56 114 GLU A C 1
ATOM 902 O O . GLU A 1 114 ? -7.174 -3.163 20.271 1.00 83.56 114 GLU A O 1
ATOM 907 N N . THR A 1 115 ? -7.804 -4.662 18.723 1.00 71.19 115 THR A N 1
ATOM 908 C CA . THR A 1 115 ? -9.148 -4.874 19.285 1.00 71.19 115 THR A CA 1
ATOM 909 C C . THR A 1 115 ? -9.096 -5.624 20.623 1.00 71.19 115 THR A C 1
ATOM 911 O O . THR A 1 115 ? -9.837 -5.281 21.541 1.00 71.19 115 THR A O 1
ATOM 914 N N . THR A 1 116 ? -8.191 -6.600 20.793 1.00 63.53 116 THR A N 1
ATOM 915 C CA . THR A 1 116 ? -8.017 -7.299 22.084 1.00 63.53 116 THR A CA 1
ATOM 916 C C . THR A 1 116 ? -7.474 -6.386 23.185 1.00 63.53 116 THR A C 1
ATOM 918 O O . THR A 1 116 ? -7.815 -6.579 24.343 1.00 63.53 116 THR A O 1
ATOM 921 N N . ALA A 1 117 ? -6.660 -5.379 22.855 1.00 61.38 117 ALA A N 1
ATOM 922 C CA . ALA A 1 117 ? -6.121 -4.438 23.841 1.00 61.38 117 ALA A CA 1
ATOM 923 C C . ALA A 1 117 ? -7.130 -3.366 24.306 1.00 61.38 117 ALA A C 1
ATOM 925 O O . ALA A 1 117 ? -6.852 -2.648 25.264 1.00 61.38 117 ALA A O 1
ATOM 926 N N . GLN A 1 118 ? -8.266 -3.227 23.615 1.00 53.34 118 GLN A N 1
ATOM 927 C CA . GLN A 1 118 ? -9.315 -2.241 23.910 1.00 53.34 118 GLN A CA 1
ATOM 928 C C . GLN A 1 118 ? -10.545 -2.855 24.607 1.00 53.34 118 GLN A C 1
ATOM 930 O O . GLN A 1 118 ? -11.488 -2.125 24.908 1.00 53.34 118 GLN A O 1
ATOM 935 N N . SER A 1 119 ? -10.536 -4.174 24.843 1.00 49.78 119 SER A N 1
ATOM 936 C CA . SER A 1 119 ? -11.578 -4.933 25.560 1.00 49.78 119 SER A CA 1
ATOM 937 C C . SER A 1 119 ? -11.170 -5.18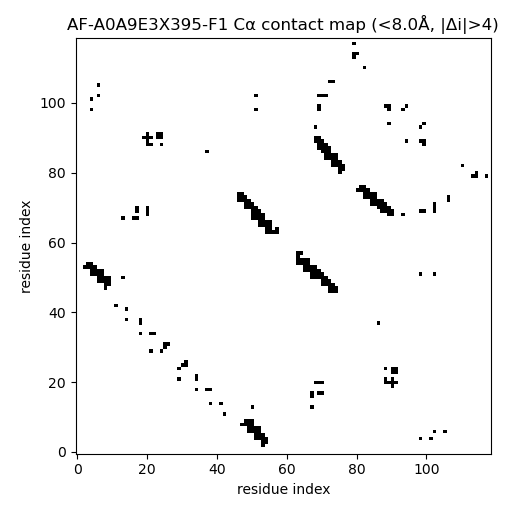6 27.008 1.00 49.78 119 SER A C 1
ATOM 939 O O . SER A 1 119 ? -12.059 -5.118 27.882 1.00 49.78 119 SER A O 1
#

Secondary structure (DSSP, 8-state):
----EEEEE--GGGHHHHHHHHHHHTTTTS-TTHHHHHHHHHHH--S-EEEEEEEE--TT-SS-EEEEEEEEEEEEEGGGTEEEEEEEEE-GGGTTSSHHHHHHHHHHHHHHHHHHTT-

Solvent-accessible surface area (backbone atoms only — not comparable to full-atom values): 7096 Å² total; per-residue (Å²): 132,81,76,66,73,44,80,45,75,60,52,83,87,45,49,65,62,51,51,50,28,53,55,53,34,46,73,84,80,38,57,78,73,52,53,58,56,52,54,51,44,76,75,68,63,86,57,62,43,30,32,32,31,30,77,41,89,50,92,90,56,99,61,82,46,74,39,77,49,29,35,33,32,39,48,71,39,82,92,50,78,39,75,49,80,39,80,72,52,48,21,52,94,54,59,94,75,51,55,62,57,51,57,50,51,60,49,52,56,49,51,55,55,56,38,62,75,76,110

pLDDT: mean 89.7, std 14.0, range [40.47, 98.5]

Foldseek 3Di:
DQFPKDKDFDDPVCLVVALQQVVQCPPPNPDPVCSVVVSVCSVDPPFGKMWIWTFDPDVPDPDGDTRTFWIWTKDADPQLPDIDIGPTTGRPVPPPSCNSVVVVVVRVVVSVVVSVVSD

Nearest PDB structures (foldseek):
  5nnr-assembly2_E  TM=5.931E-01  e=3.648E-03  Thermochaetoides thermophila
  2fxf-assembly1_A  TM=6.212E-01  e=7.130E-03  Homo sapiens
  3bj8-assembly2_D  TM=6.226E-01  e=9.668E-03  Mus musculus
  2b5g-assembly1_A  TM=6.307E-01  e=1.161E-02  Homo sapiens
  5vrv-assembly3_E  TM=5.447E-01  e=8.152E-02  Agrobacterium fabrum str. C58